Protein AF-A0A9N8VHR6-F1 (afdb_monomer_lite)

pLDDT: mean 81.51, std 11.88, range [51.22, 95.44]

Sequence (168 aa):
MPNDITNWTEKHFIVLKKSLEQFIPLIRFFEISSKDFYYKVRPYKKILPQNIYEDLMSHYLAETEPKTINLSPRMGRWRIDSVIIKPKHAIIIANWIKRIDGKLCVSRVSNHQHAVYDYANNGAHFGQSDLVLNNNNGACNKYSYEDSILDTNNFRIEEIEVFKIVEK

Organism: NCBI:txid1348616

Structure (mmCIF, N/CA/C/O backbone):
data_AF-A0A9N8VHR6-F1
#
_entry.id   AF-A0A9N8VHR6-F1
#
loop_
_atom_site.group_PDB
_atom_site.id
_atom_site.type_symbol
_atom_site.label_atom_id
_atom_site.label_alt_id
_atom_site.label_comp_id
_atom_site.label_asym_id
_atom_site.label_entity_id
_atom_site.label_seq_id
_atom_site.pdbx_PDB_ins_code
_atom_site.Cartn_x
_atom_site.Cartn_y
_atom_site.Cartn_z
_atom_site.occupancy
_atom_site.B_iso_or_equiv
_atom_site.auth_seq_id
_atom_site.auth_comp_id
_atom_site.auth_asym_id
_atom_site.auth_atom_id
_atom_site.pdbx_PDB_model_num
ATOM 1 N N . MET A 1 1 ? -23.381 9.727 8.983 1.00 64.69 1 MET A N 1
ATOM 2 C CA . MET A 1 1 ? -22.670 9.916 10.269 1.00 64.69 1 MET A CA 1
ATOM 3 C C . MET A 1 1 ? -22.234 11.374 10.344 1.00 64.69 1 MET A C 1
ATOM 5 O O . MET A 1 1 ? -21.905 11.899 9.286 1.00 64.69 1 MET A O 1
ATOM 9 N N . PRO A 1 2 ? -22.263 12.033 11.515 1.00 73.62 2 PRO A N 1
ATOM 10 C CA . PRO A 1 2 ? -21.734 13.392 11.676 1.00 73.62 2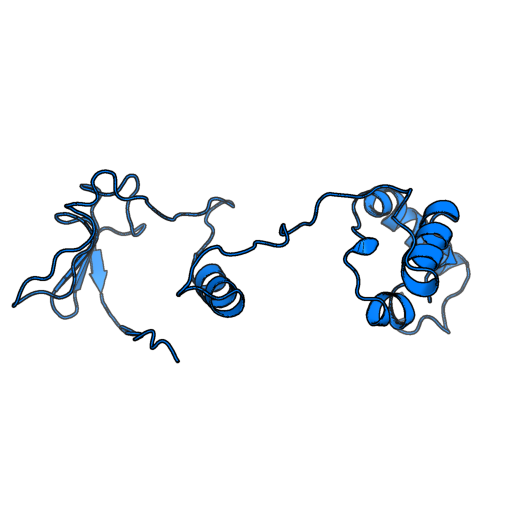 PRO A CA 1
ATOM 11 C C . PRO A 1 2 ? -20.232 13.455 11.356 1.00 73.62 2 PRO A C 1
ATOM 13 O O . PRO A 1 2 ? -19.504 12.520 11.692 1.00 73.62 2 PRO A O 1
ATOM 16 N N . ASN A 1 3 ? -19.769 14.553 10.747 1.00 79.69 3 ASN A N 1
ATOM 17 C CA . ASN A 1 3 ? -18.362 14.721 10.345 1.00 79.69 3 ASN A CA 1
ATOM 18 C C . ASN A 1 3 ? -17.411 15.022 11.516 1.00 79.69 3 ASN A C 1
ATOM 20 O O . ASN A 1 3 ? -16.223 14.734 11.416 1.00 79.69 3 ASN A O 1
ATOM 24 N N . ASP A 1 4 ? -17.921 15.591 12.611 1.00 85.50 4 ASP A N 1
ATOM 25 C CA . ASP A 1 4 ? -17.138 15.882 13.815 1.00 85.50 4 ASP A CA 1
ATOM 26 C C . ASP A 1 4 ? -17.434 14.845 14.904 1.00 85.50 4 ASP A C 1
ATOM 28 O O . ASP A 1 4 ? -18.594 14.628 15.266 1.00 85.50 4 ASP A O 1
ATOM 32 N N . ILE A 1 5 ? -16.376 14.224 15.432 1.00 87.25 5 ILE A N 1
ATOM 33 C CA . ILE A 1 5 ? -16.450 13.207 16.482 1.00 87.25 5 ILE A CA 1
ATOM 34 C C . ILE A 1 5 ? -16.995 13.759 17.805 1.00 87.25 5 ILE A C 1
ATOM 36 O O . ILE A 1 5 ? -17.576 13.008 18.586 1.00 87.25 5 ILE A O 1
ATOM 40 N N . THR A 1 6 ? -16.867 15.065 18.061 1.00 87.88 6 THR A N 1
ATOM 41 C CA . THR A 1 6 ? -17.424 15.698 19.269 1.00 87.88 6 THR A CA 1
ATOM 42 C C . THR A 1 6 ? -18.951 15.587 19.329 1.00 87.88 6 THR A C 1
ATOM 44 O O . THR A 1 6 ? -19.522 15.521 20.414 1.00 87.88 6 THR A O 1
ATOM 47 N N . ASN A 1 7 ? -19.606 15.450 18.171 1.00 91.50 7 ASN A N 1
ATOM 48 C CA . ASN A 1 7 ? -21.056 15.298 18.041 1.00 91.50 7 ASN A CA 1
ATOM 49 C C . ASN A 1 7 ? -21.523 13.829 18.061 1.00 91.50 7 ASN A C 1
ATOM 51 O O . ASN A 1 7 ? -22.688 13.533 17.777 1.00 91.50 7 ASN A O 1
ATOM 55 N N . TRP A 1 8 ? -20.634 12.874 18.351 1.00 92.31 8 TRP A N 1
ATOM 56 C CA . TRP A 1 8 ? -20.971 11.453 18.313 1.00 92.31 8 TRP A CA 1
ATOM 57 C C . TRP A 1 8 ? -21.605 10.968 19.615 1.00 92.31 8 TRP A C 1
ATOM 59 O O . TRP A 1 8 ? -20.964 10.849 20.656 1.00 92.31 8 TRP A O 1
ATOM 69 N N . THR A 1 9 ? -22.875 10.581 19.522 1.00 93.81 9 THR A N 1
ATOM 70 C CA . THR A 1 9 ? -23.553 9.785 20.558 1.00 93.81 9 THR A CA 1
ATOM 71 C C . THR A 1 9 ? -23.038 8.341 20.622 1.00 93.81 9 THR A C 1
ATOM 73 O O . THR A 1 9 ? -22.451 7.823 19.670 1.00 93.81 9 THR A O 1
ATOM 76 N N . GLU A 1 10 ? -23.339 7.644 21.720 1.00 93.56 10 GLU A N 1
ATOM 77 C CA . GLU A 1 10 ? -22.958 6.239 21.929 1.00 93.56 10 GLU A CA 1
ATOM 78 C C . GLU A 1 10 ? -23.473 5.304 20.820 1.00 93.56 10 GLU A C 1
ATOM 80 O O . GLU A 1 10 ? -22.775 4.389 20.388 1.00 93.56 10 GLU A O 1
ATOM 85 N N . LYS A 1 11 ? -24.657 5.591 20.262 1.00 94.31 11 LYS A N 1
ATOM 86 C CA . LYS A 1 11 ? -25.217 4.830 19.136 1.00 94.31 11 LYS A CA 1
ATOM 87 C C . LYS A 1 11 ? -24.308 4.871 17.903 1.00 94.31 11 LYS A C 1
ATOM 89 O O . LYS A 1 11 ? -24.175 3.858 17.221 1.00 94.31 11 LYS A O 1
ATOM 94 N N . HIS A 1 12 ? -23.663 6.005 17.621 1.00 94.69 12 HIS A N 1
ATOM 95 C CA . HIS A 1 12 ? -22.732 6.114 16.495 1.00 94.69 12 HIS A CA 1
ATOM 96 C C . HIS A 1 12 ? -21.491 5.243 16.709 1.00 94.69 12 HIS A C 1
ATOM 98 O O . HIS A 1 12 ? -21.081 4.538 15.787 1.00 94.69 12 HIS A O 1
ATOM 104 N N . PHE A 1 13 ? -20.943 5.225 17.931 1.00 94.00 13 PHE A N 1
ATOM 105 C CA . PHE A 1 13 ? -19.823 4.351 18.286 1.00 94.00 13 PHE A CA 1
ATOM 106 C C . PHE A 1 13 ? -20.190 2.873 18.158 1.00 94.00 13 PHE A C 1
ATOM 108 O O . PHE A 1 13 ? -19.417 2.118 17.578 1.00 94.00 13 PHE A O 1
ATOM 115 N N . ILE A 1 14 ? -21.375 2.465 18.623 1.00 94.62 14 ILE A N 1
ATOM 116 C CA . ILE A 1 14 ? -21.854 1.080 18.500 1.00 94.62 14 ILE A CA 1
ATOM 117 C C . ILE A 1 14 ? -21.969 0.666 17.030 1.00 94.62 14 ILE A C 1
ATOM 119 O O . ILE A 1 14 ? -21.479 -0.398 16.650 1.00 94.62 14 ILE A O 1
ATOM 123 N N . VAL A 1 15 ? -22.583 1.508 16.192 1.00 95.44 15 VAL A N 1
ATOM 124 C CA . VAL A 1 15 ? -22.728 1.226 14.756 1.00 95.44 15 VAL A CA 1
ATOM 125 C C . VAL A 1 15 ? -21.359 1.137 14.083 1.00 95.44 15 VAL A C 1
ATOM 127 O O . VAL A 1 15 ? -21.108 0.175 13.362 1.00 95.44 15 VAL A O 1
ATOM 130 N N . LEU A 1 16 ? -20.451 2.085 14.343 1.00 94.38 16 LEU A N 1
ATOM 131 C CA . LEU A 1 16 ? -19.113 2.055 13.750 1.00 94.38 16 LEU A CA 1
ATOM 132 C C . LEU A 1 16 ? -18.306 0.842 14.229 1.00 94.38 16 LEU A C 1
ATOM 134 O O . LEU A 1 16 ? -17.662 0.184 13.415 1.00 94.38 16 LEU A O 1
ATOM 138 N N . LYS A 1 17 ? -18.376 0.515 15.524 1.00 94.44 17 LYS A N 1
ATOM 139 C CA . LYS A 1 17 ? -17.707 -0.654 16.101 1.00 94.44 17 LYS A CA 1
ATOM 140 C C . LYS A 1 17 ? -18.148 -1.932 15.410 1.00 94.44 17 LYS A C 1
ATOM 142 O O . LYS A 1 17 ? -17.298 -2.678 14.941 1.00 94.44 17 LYS A O 1
ATOM 147 N N . LYS A 1 18 ? -19.459 -2.134 15.275 1.00 95.38 18 LYS A N 1
ATOM 148 C CA . LYS A 1 18 ? -20.019 -3.305 14.596 1.00 95.38 18 LYS A CA 1
ATOM 149 C C . LYS A 1 18 ? -19.587 -3.385 13.128 1.00 95.38 18 LYS A C 1
ATOM 151 O O . LYS A 1 18 ? -19.266 -4.463 12.647 1.00 95.38 18 LYS A O 1
ATOM 156 N N . SER A 1 19 ? -19.538 -2.253 12.425 1.00 95.12 19 SER A N 1
ATOM 157 C CA . SER A 1 19 ? -19.092 -2.217 11.026 1.00 95.12 19 SER A CA 1
ATOM 158 C C . SER A 1 19 ? -17.597 -2.503 10.857 1.00 95.12 19 SER A C 1
ATOM 160 O O . SER A 1 19 ? -17.204 -3.062 9.837 1.00 95.12 19 SER A O 1
ATOM 162 N N . LEU A 1 20 ? -16.759 -2.110 11.822 1.00 93.69 20 LEU A N 1
ATOM 163 C CA . LEU A 1 20 ? -15.304 -2.264 11.744 1.00 93.69 20 LEU A CA 1
ATOM 164 C C . LEU A 1 20 ? -14.774 -3.546 12.388 1.00 93.69 20 LEU A C 1
ATOM 166 O O . LEU A 1 20 ? -13.635 -3.903 12.112 1.00 93.69 20 LEU A O 1
ATOM 170 N N . GLU A 1 21 ? -15.561 -4.246 13.200 1.00 92.19 21 GLU A N 1
ATOM 171 C CA . GLU A 1 21 ? -15.118 -5.388 14.012 1.00 92.19 21 GLU A CA 1
ATOM 172 C C . GLU A 1 21 ? -14.336 -6.442 13.214 1.00 92.19 21 GLU A C 1
ATOM 174 O O . GLU A 1 21 ? -13.218 -6.788 13.589 1.00 92.19 21 GLU A O 1
ATOM 179 N N . GLN A 1 22 ? -14.856 -6.871 12.059 1.00 92.44 22 GLN A N 1
ATOM 180 C CA . GLN A 1 22 ? -14.177 -7.841 11.186 1.00 92.44 22 GLN A CA 1
ATOM 181 C C . GLN A 1 22 ? -12.925 -7.284 10.485 1.00 92.44 22 GLN A C 1
ATOM 183 O O . GLN A 1 22 ? -12.067 -8.042 10.040 1.00 92.44 22 GLN A O 1
ATOM 188 N N . PHE A 1 23 ? -12.817 -5.959 10.365 1.00 91.38 23 PHE A N 1
ATOM 189 C CA . PHE A 1 23 ? -11.709 -5.286 9.690 1.00 91.38 23 PHE A CA 1
ATOM 190 C C . PHE A 1 23 ? -10.595 -4.878 10.652 1.00 91.38 23 PHE A C 1
ATOM 192 O O . PHE A 1 23 ? -9.460 -4.748 10.208 1.00 91.38 23 PHE A O 1
ATOM 199 N N . ILE A 1 24 ? -10.875 -4.702 11.949 1.00 91.44 24 ILE A N 1
ATOM 200 C CA . ILE A 1 24 ? -9.874 -4.332 12.964 1.00 91.44 24 ILE A CA 1
ATOM 201 C C . ILE A 1 24 ? -8.645 -5.258 12.924 1.00 91.44 24 ILE A C 1
ATOM 203 O O . ILE A 1 24 ? -7.537 -4.726 12.855 1.00 91.44 24 ILE A O 1
ATOM 207 N N . PRO A 1 25 ? -8.784 -6.599 12.863 1.00 88.94 25 PRO A N 1
ATOM 208 C CA . PRO A 1 25 ? -7.639 -7.505 12.742 1.00 88.94 25 PRO A CA 1
ATOM 209 C C . PRO A 1 25 ? -6.830 -7.343 11.447 1.00 88.94 25 PRO A C 1
ATOM 211 O O . PRO A 1 25 ? -5.701 -7.814 11.379 1.00 88.94 25 PRO A O 1
ATOM 214 N N . LEU A 1 26 ? -7.403 -6.708 10.417 1.00 87.81 26 LEU A N 1
ATOM 215 C CA . LEU A 1 26 ? -6.795 -6.479 9.099 1.00 87.81 26 LEU A CA 1
ATOM 216 C C . LEU A 1 26 ? -6.103 -5.105 8.993 1.00 87.81 26 LEU A C 1
ATOM 218 O O . LEU A 1 26 ? -5.428 -4.808 7.998 1.00 87.81 26 LEU A O 1
ATOM 222 N N . ILE A 1 27 ? -6.278 -4.237 9.994 1.00 89.44 27 ILE A N 1
ATOM 223 C CA . ILE A 1 27 ? -5.660 -2.911 10.042 1.00 89.44 27 ILE A CA 1
ATOM 224 C C . ILE A 1 27 ? -4.260 -3.035 10.642 1.00 89.44 27 ILE A C 1
ATOM 226 O O . ILE A 1 27 ? -4.062 -3.573 11.726 1.00 89.44 27 ILE A O 1
ATOM 230 N N . ARG A 1 28 ? -3.271 -2.468 9.949 1.00 89.06 28 ARG A N 1
ATOM 231 C CA . ARG A 1 28 ? -1.887 -2.408 10.429 1.00 89.06 28 ARG A CA 1
ATOM 232 C C . ARG A 1 28 ? -1.677 -1.175 11.282 1.00 89.06 28 ARG A C 1
ATOM 234 O O . ARG A 1 28 ? -1.098 -0.193 10.828 1.00 89.06 28 ARG A O 1
ATOM 241 N N . PHE A 1 29 ? -2.188 -1.204 12.505 1.00 90.88 29 PHE A N 1
ATOM 242 C CA . PHE A 1 29 ? -2.127 -0.033 13.375 1.00 90.88 29 PHE A CA 1
ATOM 243 C C . PHE A 1 29 ? -0.689 0.445 13.630 1.00 90.88 29 PHE A C 1
ATOM 245 O O . PHE A 1 29 ? -0.458 1.646 13.626 1.00 90.88 29 PHE A O 1
ATOM 252 N N . PHE A 1 30 ? 0.281 -0.469 13.725 1.00 89.06 30 PHE A N 1
ATOM 253 C CA . PHE A 1 30 ? 1.702 -0.147 13.929 1.00 89.06 30 PHE A CA 1
ATOM 254 C C . PHE A 1 30 ? 2.402 0.481 12.707 1.00 89.06 30 PHE A C 1
ATOM 256 O O . PHE A 1 30 ? 3.523 0.966 12.824 1.00 89.06 30 PHE A O 1
ATOM 263 N N . GLU A 1 31 ? 1.763 0.505 11.531 1.00 87.50 31 GLU A N 1
ATOM 264 C CA . GLU A 1 31 ? 2.254 1.266 10.369 1.00 87.50 31 GLU A CA 1
ATOM 265 C C . GLU A 1 31 ? 1.774 2.725 10.372 1.00 87.50 31 GLU A C 1
ATOM 267 O O . GLU A 1 31 ? 2.250 3.539 9.579 1.00 87.50 31 GLU A O 1
ATOM 272 N N . ILE A 1 32 ? 0.819 3.072 11.236 1.00 90.38 32 ILE A N 1
ATOM 273 C CA . ILE A 1 32 ? 0.305 4.435 11.350 1.00 90.38 32 ILE A CA 1
ATOM 274 C C . ILE A 1 32 ? 1.385 5.293 12.022 1.00 90.38 32 ILE A C 1
ATOM 276 O O . ILE A 1 32 ? 2.080 4.852 12.936 1.00 90.38 32 ILE A O 1
ATOM 280 N N . SER A 1 33 ? 1.572 6.533 11.570 1.00 91.81 33 SER A N 1
ATOM 281 C CA . SER A 1 33 ? 2.504 7.439 12.245 1.00 91.81 33 SER A CA 1
ATOM 282 C C . SER A 1 33 ? 1.998 7.764 13.656 1.00 91.81 33 SER A C 1
ATOM 284 O O . SER A 1 33 ? 0.790 7.862 13.867 1.00 91.81 33 SER A O 1
ATOM 286 N N . SER A 1 34 ? 2.886 8.003 14.625 1.00 92.38 34 SER A N 1
ATOM 287 C CA . SER A 1 34 ? 2.476 8.414 15.983 1.00 92.38 34 SER A CA 1
ATOM 288 C C . SER A 1 34 ? 1.576 9.661 15.969 1.00 92.38 34 SER A C 1
ATOM 290 O O . SER A 1 34 ? 0.601 9.753 16.718 1.00 92.38 34 SER A O 1
ATOM 292 N N . LYS A 1 35 ? 1.844 10.592 15.043 1.00 94.81 35 LYS A N 1
ATOM 293 C CA . LYS A 1 35 ? 1.024 11.782 14.786 1.00 94.81 35 LYS A CA 1
ATOM 294 C C . LYS A 1 35 ? -0.389 11.415 14.325 1.00 94.81 35 LYS A C 1
ATOM 296 O O . LYS A 1 35 ? -1.362 11.899 14.899 1.00 94.81 35 LYS A O 1
ATOM 301 N N . ASP A 1 36 ? -0.523 10.571 13.305 1.00 95.31 36 ASP A N 1
ATOM 302 C CA . ASP A 1 36 ? -1.838 10.148 12.809 1.00 95.31 36 ASP A CA 1
ATOM 303 C C . ASP A 1 36 ? -2.574 9.274 13.825 1.00 95.31 36 ASP A C 1
ATOM 305 O O . ASP A 1 36 ? -3.787 9.408 13.976 1.00 95.31 36 ASP A O 1
ATOM 309 N N . PHE A 1 37 ? -1.862 8.441 14.585 1.00 94.31 37 PHE A N 1
ATOM 310 C CA . PHE A 1 37 ? -2.445 7.715 15.705 1.00 94.31 37 PHE A CA 1
ATOM 311 C C . PHE A 1 37 ? -3.084 8.691 16.701 1.00 94.31 37 PHE A C 1
ATOM 313 O O . PHE A 1 37 ? -4.266 8.556 17.020 1.00 94.31 37 PHE A O 1
ATOM 320 N N . TYR A 1 38 ? -2.352 9.725 17.122 1.00 94.62 38 TYR A N 1
ATOM 321 C CA . TYR A 1 38 ? -2.841 10.707 18.088 1.00 94.62 38 TYR A CA 1
ATOM 322 C C . TYR A 1 38 ? -4.053 11.505 17.585 1.00 94.62 38 TYR A C 1
ATOM 324 O O . TYR A 1 38 ? -5.036 11.646 18.313 1.00 94.62 38 TYR A O 1
ATOM 332 N N . TYR A 1 39 ? -4.004 12.025 16.356 1.00 94.31 39 TYR A N 1
ATOM 333 C CA . TYR A 1 39 ? -5.050 12.920 15.845 1.00 94.31 39 TYR A CA 1
ATOM 334 C C . TYR A 1 39 ? -6.222 12.193 15.174 1.00 94.31 39 TYR A C 1
ATOM 336 O O . TYR A 1 39 ? -7.330 12.721 15.178 1.00 94.31 39 TYR A O 1
ATOM 344 N N . LYS A 1 40 ? -6.008 11.005 14.593 1.00 93.25 40 LYS A N 1
ATOM 345 C CA . LYS A 1 40 ? -7.007 10.323 13.748 1.00 93.25 40 LYS A CA 1
ATOM 346 C C . LYS A 1 40 ? -7.500 8.993 14.308 1.00 93.25 40 LYS A C 1
ATOM 348 O O . LYS A 1 40 ? -8.635 8.632 14.028 1.00 93.25 40 LYS A O 1
ATOM 353 N N . VAL A 1 41 ? -6.696 8.268 15.092 1.00 93.81 41 VAL A N 1
ATOM 354 C CA . VAL A 1 41 ? -7.079 6.943 15.629 1.00 93.81 41 VAL A CA 1
ATOM 355 C C . VAL A 1 41 ? -7.569 7.044 17.072 1.00 93.81 41 VAL A C 1
ATOM 357 O O . VAL A 1 41 ? -8.661 6.579 17.394 1.00 93.81 41 VAL A O 1
ATOM 360 N N . ARG A 1 42 ? -6.800 7.710 17.939 1.00 93.75 42 ARG A N 1
ATOM 361 C CA . ARG A 1 42 ? -7.084 7.886 19.371 1.00 93.75 42 ARG A CA 1
ATOM 362 C C . ARG A 1 42 ? -8.488 8.431 19.682 1.00 93.75 42 ARG A C 1
ATOM 364 O O . ARG A 1 42 ? -9.079 7.937 20.645 1.00 93.75 42 ARG A O 1
ATOM 371 N N . PRO A 1 43 ? -9.072 9.375 18.912 1.00 93.56 43 PRO A N 1
ATOM 372 C CA . PRO A 1 43 ? -10.443 9.831 19.161 1.00 93.56 43 PRO A CA 1
ATOM 373 C C . PRO A 1 43 ? -11.480 8.692 19.136 1.00 93.56 43 PRO A C 1
ATOM 375 O O . PRO A 1 43 ? -12.471 8.733 19.862 1.00 93.56 43 PRO A O 1
ATOM 378 N N . TYR A 1 44 ? -11.212 7.624 18.380 1.00 93.06 44 TYR A N 1
ATOM 379 C CA . TYR A 1 44 ? -12.081 6.458 18.224 1.00 93.06 44 TYR A CA 1
ATOM 380 C C . TYR A 1 44 ? -11.735 5.297 19.168 1.00 93.06 44 TYR A C 1
ATOM 382 O O . TYR A 1 44 ? -12.195 4.179 18.945 1.00 93.06 44 TYR A O 1
ATOM 390 N N . LYS A 1 45 ? -10.975 5.529 20.253 1.00 93.12 45 LYS A N 1
ATOM 391 C CA . LYS A 1 45 ? -10.527 4.472 21.186 1.00 93.12 45 LYS A CA 1
ATOM 392 C C . LYS A 1 45 ? -11.637 3.526 21.667 1.00 93.12 45 LYS A C 1
ATOM 394 O O . LYS A 1 45 ? -11.377 2.353 21.876 1.00 93.12 45 LYS A O 1
ATOM 399 N N . LYS A 1 46 ? -12.880 4.016 21.791 1.00 92.31 46 LYS A N 1
ATOM 400 C CA . LYS A 1 46 ? -14.058 3.233 22.217 1.00 92.31 46 LYS A CA 1
ATOM 401 C C . LYS A 1 46 ? -14.383 2.048 21.294 1.00 92.31 46 LYS A C 1
ATOM 403 O O . LYS A 1 46 ? -15.064 1.112 21.705 1.00 92.31 46 LYS A O 1
ATOM 408 N N . ILE A 1 47 ? -13.956 2.122 20.036 1.00 94.38 47 ILE A N 1
ATOM 409 C CA . ILE A 1 47 ? -14.205 1.101 19.014 1.00 94.38 47 ILE A CA 1
ATOM 410 C C . ILE A 1 47 ? -13.110 0.031 19.017 1.00 94.38 47 ILE A C 1
ATOM 412 O O . ILE A 1 47 ? -13.368 -1.105 18.624 1.00 94.38 47 ILE A O 1
ATOM 416 N N . LEU A 1 48 ? -11.905 0.376 19.471 1.00 93.00 48 LEU A N 1
ATOM 417 C CA . LEU A 1 48 ? -10.766 -0.530 19.462 1.00 93.00 48 LEU A CA 1
ATOM 418 C C . LEU A 1 48 ? -10.842 -1.517 20.638 1.00 93.00 48 LEU A C 1
ATOM 420 O O . LEU A 1 48 ? -11.194 -1.119 21.751 1.00 93.00 48 LEU A O 1
ATOM 424 N N . PRO A 1 49 ? -10.486 -2.796 20.428 1.00 92.31 49 PRO A N 1
ATOM 425 C CA . PRO A 1 49 ? -10.227 -3.725 21.515 1.00 92.31 49 PRO A CA 1
ATOM 426 C C . PRO A 1 49 ? -9.180 -3.159 22.477 1.00 92.31 49 PRO A C 1
ATOM 428 O O . PRO A 1 49 ? -8.152 -2.630 22.047 1.00 92.31 49 PRO A O 1
ATOM 431 N N . GLN A 1 50 ? -9.437 -3.289 23.780 1.00 92.75 50 GLN A N 1
ATOM 432 C CA . GLN A 1 50 ? -8.596 -2.694 24.820 1.00 92.75 50 GLN A CA 1
ATOM 433 C C . GLN A 1 50 ? -7.133 -3.146 24.710 1.00 92.75 50 GLN A C 1
ATOM 435 O O . GLN A 1 50 ? -6.227 -2.329 24.812 1.00 92.75 50 GLN A O 1
ATOM 440 N N . ASN A 1 51 ? -6.903 -4.432 24.436 1.00 91.81 51 ASN A N 1
ATOM 441 C CA . ASN A 1 51 ? -5.563 -4.990 24.260 1.00 91.81 51 ASN A CA 1
ATOM 442 C C . ASN A 1 51 ? -4.798 -4.349 23.090 1.00 91.81 51 ASN A C 1
ATOM 444 O O . ASN A 1 51 ? -3.612 -4.082 23.234 1.00 91.81 51 ASN A O 1
ATOM 448 N N . ILE A 1 52 ? -5.464 -4.071 21.962 1.00 91.81 52 ILE A N 1
ATOM 449 C CA . ILE A 1 52 ? -4.844 -3.410 20.802 1.00 91.81 52 ILE A CA 1
ATOM 450 C C . ILE A 1 52 ? -4.502 -1.958 21.142 1.00 91.81 52 ILE A C 1
ATOM 452 O O . ILE A 1 52 ? -3.422 -1.481 20.811 1.00 91.81 52 ILE A O 1
ATOM 456 N N . TYR A 1 53 ? -5.413 -1.243 21.806 1.00 94.06 53 TYR A N 1
ATOM 457 C CA . TYR A 1 53 ? -5.190 0.161 22.146 1.00 94.06 53 TYR A CA 1
ATOM 458 C C . TYR A 1 53 ? -4.033 0.348 23.138 1.00 94.06 53 TYR A C 1
ATOM 460 O O . TYR A 1 53 ? -3.208 1.237 22.936 1.00 94.06 53 TYR A O 1
ATOM 468 N N . GLU A 1 54 ? -3.954 -0.487 24.176 1.00 93.12 54 GLU A N 1
ATOM 469 C CA . GLU A 1 54 ? -2.856 -0.438 25.151 1.00 93.12 54 GLU A CA 1
ATOM 470 C C . GLU A 1 54 ? -1.506 -0.774 24.510 1.00 93.12 54 GLU A C 1
ATOM 472 O O . GLU A 1 54 ? -0.524 -0.079 24.752 1.00 93.12 54 GLU A O 1
ATOM 477 N N . ASP A 1 55 ? -1.467 -1.778 23.633 1.00 92.62 55 ASP A N 1
ATOM 478 C CA . ASP A 1 55 ? -0.249 -2.172 22.919 1.00 92.62 55 ASP A CA 1
ATOM 479 C C . ASP A 1 55 ? 0.227 -1.088 21.931 1.00 92.62 55 ASP A C 1
ATOM 481 O O . ASP A 1 55 ? 1.419 -0.803 21.820 1.00 92.62 55 ASP A O 1
ATOM 485 N N . LEU A 1 56 ? -0.703 -0.391 21.263 1.00 92.94 56 LEU A N 1
ATOM 486 C CA . LEU A 1 56 ? -0.374 0.790 20.455 1.00 92.94 56 LEU A CA 1
ATOM 487 C C . LEU A 1 56 ? 0.174 1.931 21.308 1.00 92.94 56 LEU A C 1
ATOM 489 O O . LEU A 1 56 ? 1.130 2.600 20.915 1.00 92.94 56 LEU A O 1
ATOM 493 N N . MET A 1 57 ? -0.427 2.165 22.472 1.00 93.12 57 MET A N 1
ATOM 494 C CA . MET A 1 57 ? 0.017 3.212 23.380 1.00 93.12 57 MET A CA 1
ATOM 495 C C . MET A 1 57 ? 1.434 2.937 23.887 1.00 93.12 57 MET A C 1
ATOM 497 O O . MET A 1 57 ? 2.279 3.829 23.830 1.00 93.12 57 MET A O 1
ATOM 501 N N . SER A 1 58 ? 1.717 1.711 24.335 1.00 92.81 58 SER A N 1
ATOM 502 C CA . SER A 1 58 ? 3.051 1.335 24.806 1.00 92.81 58 SER A CA 1
ATOM 503 C C . SER A 1 58 ? 4.086 1.390 23.684 1.00 92.81 58 SER A C 1
ATOM 505 O O . SER A 1 58 ? 5.195 1.866 23.914 1.00 92.81 58 SER A O 1
ATOM 507 N N . HIS A 1 59 ? 3.719 1.010 22.458 1.00 91.69 59 HIS A N 1
ATOM 508 C CA . HIS A 1 59 ? 4.598 1.135 21.299 1.00 91.69 59 HIS A CA 1
ATOM 509 C C . HIS A 1 59 ? 5.007 2.591 21.027 1.00 91.69 59 HIS A C 1
ATOM 511 O O . HIS A 1 59 ? 6.191 2.877 20.875 1.00 91.69 59 HIS A O 1
ATOM 517 N N . TYR A 1 60 ? 4.052 3.527 20.995 1.00 91.50 60 TYR A N 1
ATOM 518 C CA . TYR A 1 60 ? 4.360 4.926 20.675 1.00 91.50 60 TYR A CA 1
ATOM 519 C C . TYR A 1 60 ? 4.923 5.738 21.846 1.00 91.50 60 TYR A C 1
ATOM 521 O O . TYR A 1 60 ? 5.601 6.732 21.594 1.00 91.50 60 TYR A O 1
ATOM 529 N N . LEU A 1 61 ? 4.619 5.380 23.100 1.00 91.75 61 LEU A N 1
ATOM 530 C CA . LEU A 1 61 ? 5.059 6.141 24.278 1.00 91.75 61 LEU A CA 1
ATOM 531 C C . LEU A 1 61 ? 6.287 5.557 24.977 1.00 91.75 61 LEU A C 1
ATOM 533 O O . LEU A 1 61 ? 7.047 6.309 25.578 1.00 91.75 61 LEU A O 1
ATOM 537 N N . ALA A 1 62 ? 6.449 4.237 24.948 1.00 90.44 62 ALA A N 1
ATOM 538 C CA . ALA A 1 62 ? 7.496 3.520 25.673 1.00 90.44 62 ALA A CA 1
ATOM 539 C C . ALA A 1 62 ? 8.393 2.685 24.743 1.00 90.44 62 ALA A C 1
ATOM 541 O O . ALA A 1 62 ? 9.191 1.891 25.232 1.00 90.44 62 ALA A O 1
ATOM 542 N N . GLU A 1 63 ? 8.245 2.846 23.421 1.00 85.00 63 GLU A N 1
ATOM 543 C CA . GLU A 1 63 ? 9.034 2.160 22.386 1.00 85.00 63 GLU A CA 1
ATOM 544 C C . GLU A 1 63 ? 9.035 0.628 22.527 1.00 85.00 63 GLU A C 1
ATOM 546 O O . GLU A 1 63 ? 9.977 -0.058 22.133 1.00 85.00 63 GLU A O 1
ATOM 551 N N . THR A 1 64 ? 7.960 0.063 23.087 1.00 85.81 64 THR A N 1
ATOM 552 C CA . THR A 1 64 ? 7.856 -1.386 23.268 1.00 85.81 64 THR A CA 1
ATOM 553 C C . THR A 1 64 ? 7.600 -2.089 21.941 1.00 85.81 64 THR A C 1
ATOM 555 O O . THR A 1 64 ? 6.883 -1.574 21.073 1.00 85.81 64 THR A O 1
ATOM 558 N N . GLU A 1 65 ? 8.102 -3.315 21.808 1.00 83.12 65 GLU A N 1
ATOM 559 C CA . GLU A 1 65 ? 7.731 -4.167 20.681 1.00 83.12 65 GLU A CA 1
ATOM 560 C C . GLU A 1 65 ? 6.227 -4.510 20.714 1.00 83.12 65 GLU A C 1
ATOM 562 O O . GLU A 1 65 ? 5.706 -4.830 21.789 1.00 83.12 65 GLU A O 1
ATOM 567 N N . PRO A 1 66 ? 5.529 -4.456 19.561 1.00 82.56 66 PRO A N 1
ATOM 568 C CA . PRO A 1 66 ? 4.122 -4.837 19.458 1.00 82.56 66 PRO A CA 1
ATOM 569 C C . PRO A 1 66 ? 3.882 -6.289 19.878 1.00 82.56 66 PRO A C 1
ATOM 571 O O . PRO A 1 66 ? 4.525 -7.203 19.358 1.00 82.56 66 PRO A O 1
ATOM 574 N N . LYS A 1 67 ? 2.922 -6.514 20.775 1.00 80.31 67 LYS A N 1
ATOM 575 C CA . LYS A 1 67 ? 2.542 -7.849 21.272 1.00 80.31 67 LYS A CA 1
ATOM 576 C C . LYS A 1 67 ? 1.306 -8.419 20.576 1.00 80.31 67 LYS A C 1
ATOM 578 O O . LYS A 1 67 ? 1.092 -9.629 20.582 1.00 80.31 67 LYS A O 1
ATOM 583 N N . THR A 1 68 ? 0.461 -7.557 20.022 1.00 76.19 68 THR A N 1
ATOM 584 C CA . THR A 1 68 ? -0.770 -7.907 19.304 1.00 76.19 68 THR A CA 1
ATOM 585 C C . THR A 1 68 ? -0.509 -8.118 17.809 1.00 76.19 68 THR A C 1
ATOM 587 O O . THR A 1 68 ? 0.633 -8.045 17.365 1.00 76.19 68 THR A O 1
ATOM 590 N N . ILE A 1 69 ? -1.558 -8.455 17.038 1.00 68.75 69 ILE A N 1
ATOM 591 C CA . ILE A 1 69 ? -1.493 -8.858 15.619 1.00 68.75 69 ILE A CA 1
ATOM 592 C C . ILE A 1 69 ? -0.562 -7.928 14.827 1.00 68.75 69 ILE A C 1
ATOM 594 O O . ILE A 1 69 ? -0.936 -6.829 14.418 1.00 68.75 69 ILE A O 1
ATOM 598 N N . ASN A 1 70 ? 0.653 -8.409 14.577 1.00 65.75 70 ASN A N 1
ATOM 599 C CA . ASN A 1 70 ? 1.676 -7.682 13.851 1.00 65.75 70 ASN A CA 1
ATOM 600 C C . ASN A 1 70 ? 1.620 -8.148 12.395 1.00 65.75 70 ASN A C 1
ATOM 602 O O . ASN A 1 70 ? 2.348 -9.043 11.964 1.00 65.75 70 ASN A O 1
ATOM 606 N N . LEU A 1 71 ? 0.647 -7.623 11.646 1.00 69.88 71 LEU A N 1
ATOM 607 C CA . LEU A 1 71 ? 0.543 -7.928 10.224 1.00 69.88 71 LEU A CA 1
ATOM 608 C C . LEU A 1 71 ? 1.821 -7.461 9.515 1.00 69.88 71 LEU A C 1
ATOM 610 O O . LEU A 1 71 ? 2.242 -6.317 9.678 1.00 69.88 71 LEU A O 1
ATOM 614 N N . SER A 1 72 ? 2.396 -8.313 8.665 1.00 63.09 72 SER A N 1
ATOM 615 C CA . SER A 1 72 ? 3.579 -7.963 7.870 1.00 63.09 72 SER A CA 1
ATOM 616 C C . SER A 1 72 ? 3.308 -6.718 7.022 1.00 63.09 72 SER A C 1
ATOM 618 O O . SER A 1 72 ? 2.247 -6.691 6.393 1.00 63.09 72 SER A O 1
ATOM 620 N N . PRO A 1 73 ? 4.215 -5.733 6.931 1.00 61.09 73 PRO A N 1
ATOM 621 C CA . PRO A 1 73 ? 3.951 -4.473 6.245 1.00 61.09 73 PRO A CA 1
ATOM 622 C C . PRO A 1 73 ? 3.343 -4.600 4.830 1.00 61.09 73 PRO A C 1
ATOM 624 O O . PRO A 1 73 ? 3.703 -5.517 4.092 1.00 61.09 73 PRO A O 1
ATOM 627 N N . ARG A 1 74 ? 2.394 -3.721 4.433 1.00 61.50 74 ARG A N 1
ATOM 628 C CA . ARG A 1 74 ? 1.650 -3.838 3.130 1.00 61.50 74 ARG A CA 1
ATOM 629 C C . ARG A 1 74 ? 2.595 -3.707 1.950 1.00 61.50 74 ARG A C 1
ATOM 631 O O . ARG A 1 74 ? 2.516 -4.445 0.977 1.00 61.50 74 ARG A O 1
ATOM 638 N N . MET A 1 75 ? 3.486 -2.749 2.089 1.00 55.09 75 MET A N 1
ATOM 639 C CA . MET A 1 75 ? 4.747 -2.729 1.403 1.00 55.09 75 MET A CA 1
ATOM 640 C C . MET A 1 75 ? 5.747 -3.108 2.474 1.00 55.09 75 MET A C 1
ATOM 642 O O . MET A 1 75 ? 5.820 -2.422 3.494 1.00 55.09 75 MET A O 1
ATOM 646 N N . GLY A 1 76 ? 6.526 -4.168 2.250 1.00 53.19 76 GLY A N 1
ATOM 647 C CA . GLY A 1 76 ? 7.767 -4.332 2.995 1.00 53.19 76 GLY A CA 1
ATOM 648 C C . GLY A 1 76 ? 8.488 -2.984 3.032 1.00 53.19 76 GLY A C 1
ATOM 649 O O . GLY A 1 76 ? 8.314 -2.154 2.135 1.00 53.19 76 GLY A O 1
ATOM 650 N N . ARG A 1 77 ? 9.285 -2.712 4.063 1.00 53.53 77 ARG A N 1
ATOM 651 C CA . ARG A 1 77 ? 10.299 -1.661 3.940 1.00 53.53 77 ARG A CA 1
ATOM 652 C C . ARG A 1 77 ? 11.232 -2.113 2.816 1.00 53.53 77 ARG A C 1
ATOM 654 O O . ARG A 1 77 ? 12.235 -2.761 3.092 1.00 53.53 77 ARG A O 1
ATOM 661 N N . TRP A 1 78 ? 10.839 -1.884 1.562 1.00 58.22 78 TRP A N 1
ATOM 662 C CA . TRP A 1 78 ? 11.571 -2.288 0.379 1.00 58.22 78 TRP A CA 1
ATOM 663 C C . TRP A 1 78 ? 12.837 -1.460 0.433 1.00 58.22 78 TRP A C 1
ATOM 665 O O . TRP A 1 78 ? 12.859 -0.283 0.070 1.00 58.22 78 TRP A O 1
ATOM 675 N N . ARG A 1 79 ? 13.886 -2.061 0.987 1.00 58.28 79 ARG A N 1
ATOM 676 C CA . ARG A 1 79 ? 15.233 -1.592 0.753 1.00 58.28 79 ARG A CA 1
ATOM 677 C C . ARG A 1 79 ? 15.471 -1.908 -0.707 1.00 58.28 79 ARG A C 1
ATOM 679 O O . ARG A 1 79 ? 15.690 -3.055 -1.075 1.00 58.28 79 ARG A O 1
ATOM 686 N N . ILE A 1 80 ? 15.263 -0.899 -1.540 1.00 65.44 80 ILE A N 1
ATOM 687 C CA . ILE A 1 80 ? 15.661 -0.986 -2.930 1.00 65.44 80 ILE A CA 1
ATOM 688 C C . ILE A 1 80 ? 17.179 -1.006 -2.884 1.00 65.44 80 ILE A C 1
ATOM 690 O O . ILE A 1 80 ? 17.800 0.007 -2.576 1.00 65.44 80 ILE A O 1
ATOM 694 N N . ASP A 1 81 ? 17.754 -2.173 -3.146 1.00 65.81 81 ASP A N 1
ATOM 695 C CA . ASP A 1 81 ? 19.202 -2.393 -3.171 1.00 65.81 81 ASP A CA 1
ATOM 696 C C . ASP A 1 81 ? 19.844 -1.844 -4.462 1.00 65.81 81 ASP A C 1
ATOM 698 O O . ASP A 1 81 ? 20.845 -2.337 -4.968 1.00 65.81 81 ASP A O 1
ATOM 702 N N . SER A 1 82 ? 19.208 -0.836 -5.066 1.00 73.81 82 SER A N 1
ATOM 703 C CA . SER A 1 82 ? 19.689 -0.173 -6.269 1.00 73.81 82 SER A CA 1
ATOM 704 C C . SER A 1 82 ? 20.430 1.090 -5.870 1.00 73.81 82 SER A C 1
ATOM 706 O O . SER A 1 82 ? 19.892 1.950 -5.174 1.00 73.81 82 SER A O 1
ATOM 708 N N . VAL A 1 83 ? 21.642 1.236 -6.395 1.00 75.50 83 VAL A N 1
ATOM 709 C CA . VAL A 1 83 ? 22.422 2.476 -6.301 1.00 75.50 83 VAL A CA 1
ATOM 710 C C . VAL A 1 83 ? 21.703 3.632 -7.023 1.00 75.50 83 VAL A C 1
ATOM 712 O O . VAL A 1 83 ? 21.719 4.776 -6.569 1.00 75.50 83 VAL A O 1
ATOM 715 N N . ILE A 1 84 ? 20.982 3.312 -8.103 1.00 71.88 84 ILE A N 1
ATOM 716 C CA . ILE A 1 84 ? 20.378 4.270 -9.038 1.00 71.88 84 ILE A CA 1
ATOM 717 C C . ILE A 1 84 ? 18.905 4.557 -8.684 1.00 71.88 84 ILE A C 1
ATOM 719 O O . ILE A 1 84 ? 18.450 5.710 -8.659 1.00 71.88 84 ILE A O 1
ATOM 723 N N . ILE A 1 85 ? 18.123 3.516 -8.388 1.00 78.00 85 ILE A N 1
ATOM 724 C CA . ILE A 1 85 ? 16.684 3.637 -8.124 1.00 78.00 85 ILE A CA 1
ATOM 725 C C . ILE A 1 85 ? 16.453 3.886 -6.632 1.00 78.00 85 ILE A C 1
ATOM 727 O O . ILE A 1 85 ? 16.515 2.984 -5.804 1.00 78.00 85 ILE A O 1
ATOM 731 N N . LYS A 1 86 ? 16.112 5.130 -6.288 1.00 77.56 86 LYS A N 1
ATOM 732 C CA 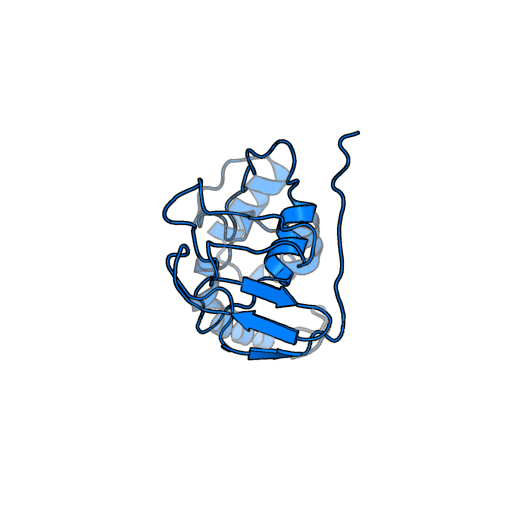. LYS A 1 86 ? 15.722 5.524 -4.926 1.00 77.56 86 LYS A CA 1
ATOM 733 C C . LYS A 1 86 ? 14.230 5.240 -4.687 1.00 77.56 86 LYS A C 1
ATOM 735 O O . LYS A 1 86 ? 13.466 5.225 -5.654 1.00 77.56 86 LYS A O 1
ATOM 740 N N . PRO A 1 87 ? 13.757 5.133 -3.427 1.00 74.75 87 PRO A N 1
ATOM 741 C CA . PRO A 1 87 ? 12.344 4.872 -3.116 1.00 74.75 87 PRO A CA 1
ATOM 742 C C . PRO A 1 87 ? 11.350 5.790 -3.834 1.00 74.75 87 PRO A C 1
ATOM 744 O O . PRO A 1 87 ? 10.352 5.324 -4.371 1.00 74.75 87 PRO A O 1
ATOM 747 N N . LYS A 1 88 ? 11.660 7.087 -3.940 1.00 69.50 88 LYS A N 1
AT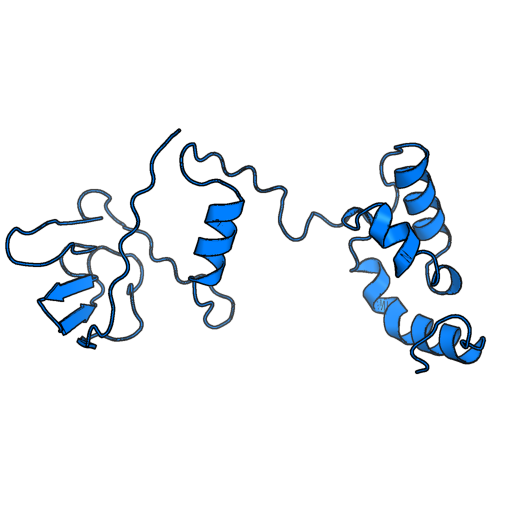OM 748 C CA . LYS A 1 88 ? 10.829 8.042 -4.689 1.00 69.50 88 LYS A CA 1
ATOM 749 C C . LYS A 1 88 ? 10.765 7.756 -6.198 1.00 69.50 88 LYS A C 1
ATOM 751 O O . LYS A 1 88 ? 9.720 7.966 -6.799 1.00 69.50 88 LYS A O 1
ATOM 756 N N . HIS A 1 89 ? 11.851 7.266 -6.802 1.00 75.38 89 HIS A N 1
ATOM 757 C CA . HIS A 1 89 ? 11.881 6.892 -8.220 1.00 75.38 89 HIS A CA 1
ATOM 758 C C . HIS A 1 89 ? 11.041 5.635 -8.448 1.00 75.38 89 HIS A C 1
ATOM 760 O O . HIS A 1 89 ? 10.266 5.587 -9.392 1.00 75.38 89 HIS A O 1
ATOM 766 N N . ALA A 1 90 ? 11.118 4.657 -7.541 1.00 74.44 90 ALA A N 1
ATOM 767 C CA . ALA A 1 90 ? 10.281 3.464 -7.615 1.00 74.44 90 ALA A CA 1
ATOM 768 C C . ALA A 1 90 ? 8.784 3.773 -7.489 1.00 74.44 90 ALA A C 1
ATOM 770 O O . ALA A 1 90 ? 7.993 3.131 -8.166 1.00 74.44 90 ALA A O 1
ATOM 771 N N . ILE A 1 91 ? 8.391 4.770 -6.684 1.00 69.62 91 ILE A N 1
ATOM 772 C CA . ILE A 1 91 ? 6.993 5.232 -6.621 1.00 69.62 91 ILE A CA 1
ATOM 773 C C . ILE A 1 91 ? 6.544 5.796 -7.978 1.00 69.62 91 ILE A C 1
ATOM 775 O O . ILE A 1 91 ? 5.464 5.453 -8.448 1.00 69.62 91 ILE A O 1
ATOM 779 N N . ILE A 1 92 ? 7.372 6.626 -8.621 1.00 69.50 92 ILE A N 1
ATOM 780 C CA . ILE A 1 92 ? 7.073 7.188 -9.949 1.00 69.50 92 ILE A CA 1
ATOM 781 C C . ILE A 1 92 ? 6.955 6.067 -10.991 1.00 69.50 92 ILE A C 1
ATOM 783 O O . ILE A 1 92 ? 5.945 5.983 -11.680 1.00 69.50 92 ILE A O 1
ATOM 787 N N . ILE A 1 93 ? 7.932 5.156 -11.035 1.00 75.69 93 ILE A N 1
ATOM 788 C CA . ILE A 1 93 ? 7.931 4.001 -11.943 1.00 75.69 93 ILE A CA 1
ATOM 789 C C . ILE A 1 93 ? 6.695 3.124 -11.702 1.00 75.69 93 ILE A C 1
ATOM 791 O O . ILE A 1 93 ? 6.030 2.724 -12.650 1.00 75.69 93 ILE A O 1
ATOM 795 N N . ALA A 1 94 ? 6.341 2.854 -10.443 1.00 69.75 94 ALA A N 1
ATOM 796 C CA . ALA A 1 94 ? 5.167 2.054 -10.104 1.00 69.75 94 ALA A CA 1
ATOM 797 C C . ALA A 1 94 ? 3.857 2.697 -10.580 1.00 69.75 94 ALA A C 1
ATOM 799 O O . ALA A 1 94 ? 2.957 1.977 -11.002 1.00 69.75 94 ALA A O 1
ATOM 800 N N . ASN A 1 95 ? 3.755 4.029 -10.550 1.00 64.19 95 ASN A N 1
ATOM 801 C CA . ASN A 1 95 ? 2.587 4.746 -11.065 1.00 64.19 95 ASN A CA 1
ATOM 802 C C . ASN A 1 95 ? 2.464 4.665 -12.595 1.00 64.19 95 ASN A C 1
ATOM 804 O O . ASN A 1 95 ? 1.363 4.814 -13.118 1.00 64.19 95 ASN A O 1
ATOM 808 N N . TRP A 1 96 ? 3.567 4.425 -13.308 1.00 66.56 96 TRP A N 1
ATOM 809 C CA . TRP A 1 96 ? 3.574 4.245 -14.762 1.00 66.56 96 TRP A CA 1
ATOM 810 C C . TRP A 1 96 ? 3.262 2.813 -15.191 1.00 66.56 96 TRP A C 1
ATOM 812 O O . TRP A 1 96 ? 2.833 2.583 -16.321 1.00 66.56 96 TRP A O 1
ATOM 822 N N . ILE A 1 97 ? 3.438 1.838 -14.298 1.00 68.25 97 ILE A N 1
ATOM 823 C CA . ILE A 1 97 ? 3.129 0.447 -14.607 1.00 68.25 97 ILE A CA 1
ATOM 824 C C . ILE A 1 97 ? 1.625 0.224 -14.438 1.00 68.25 97 ILE A C 1
ATOM 826 O O . ILE A 1 97 ? 1.106 0.067 -13.329 1.00 68.25 97 ILE A O 1
ATOM 830 N N . LYS A 1 98 ? 0.911 0.182 -15.566 1.00 57.06 98 LYS A N 1
ATOM 831 C CA . LYS A 1 98 ? -0.501 -0.203 -15.607 1.00 57.06 98 LYS A CA 1
ATOM 832 C C . LYS A 1 98 ? -0.647 -1.633 -15.080 1.00 57.06 98 LYS A C 1
ATOM 834 O O . LYS A 1 98 ? -0.028 -2.564 -15.587 1.00 57.06 98 LYS A O 1
ATOM 839 N N . ARG A 1 99 ? -1.483 -1.816 -14.057 1.00 57.34 99 ARG A N 1
ATOM 840 C CA . ARG A 1 99 ? -1.865 -3.147 -13.566 1.00 57.34 99 ARG A CA 1
ATOM 841 C C . ARG A 1 99 ? -3.111 -3.596 -14.316 1.00 57.34 99 ARG A C 1
ATOM 843 O O . ARG A 1 99 ? -4.162 -2.981 -14.158 1.00 57.34 99 ARG A O 1
ATOM 850 N N . ILE A 1 100 ? -2.992 -4.653 -15.109 1.00 57.31 100 ILE A N 1
ATOM 851 C CA . ILE A 1 100 ? -4.127 -5.316 -15.761 1.00 57.31 100 ILE A CA 1
ATOM 852 C C . ILE A 1 100 ? -4.462 -6.541 -14.907 1.00 57.31 100 ILE A C 1
ATOM 854 O O . ILE A 1 100 ? -3.574 -7.325 -14.578 1.00 57.31 100 ILE A O 1
ATOM 858 N N . ASP A 1 101 ? -5.707 -6.633 -14.432 1.00 58.16 101 ASP A N 1
ATOM 859 C CA . ASP A 1 101 ? -6.203 -7.710 -13.556 1.00 58.16 101 ASP A CA 1
ATOM 860 C C . ASP A 1 101 ? -5.327 -7.993 -12.323 1.00 58.16 101 ASP A C 1
ATOM 862 O O . ASP A 1 101 ? -5.144 -9.123 -11.874 1.00 58.16 101 ASP A O 1
ATOM 866 N N . GLY A 1 102 ? -4.733 -6.936 -11.760 1.00 55.16 102 GLY A N 1
ATOM 867 C CA . GLY A 1 102 ? -3.867 -7.036 -10.586 1.00 55.16 102 GLY A CA 1
ATOM 868 C C . GLY A 1 102 ? -2.477 -7.623 -10.858 1.00 55.16 102 GLY A C 1
ATOM 869 O O . GLY A 1 102 ? -1.644 -7.576 -9.943 1.00 55.16 102 GLY A O 1
ATOM 870 N N . LYS A 1 103 ? -2.185 -8.080 -12.084 1.00 51.22 103 LYS A N 1
ATOM 871 C CA . LYS A 1 103 ? -0.868 -8.565 -12.506 1.00 51.22 103 LYS A CA 1
ATOM 872 C C . LYS A 1 103 ? 0.028 -7.391 -12.906 1.00 51.22 103 LYS A C 1
ATOM 874 O O . LYS A 1 103 ? -0.399 -6.423 -13.534 1.00 51.22 103 LYS A O 1
ATOM 879 N N . LEU A 1 104 ? 1.284 -7.469 -12.477 1.00 56.16 104 LEU A N 1
ATOM 880 C CA . LEU A 1 104 ? 2.348 -6.581 -12.924 1.00 56.16 104 LEU A CA 1
ATOM 881 C C . LEU A 1 104 ? 2.801 -7.063 -14.309 1.00 56.16 104 LEU A C 1
ATOM 883 O O . LEU A 1 104 ? 3.425 -8.119 -14.402 1.00 56.16 104 LEU A O 1
ATOM 887 N N . CYS A 1 105 ? 2.494 -6.315 -15.365 1.00 54.41 105 CYS A N 1
ATOM 888 C CA . CYS A 1 105 ? 2.991 -6.606 -16.709 1.00 54.41 105 CYS A CA 1
ATOM 889 C C . CYS A 1 105 ? 4.341 -5.906 -16.900 1.00 54.41 105 CYS A C 1
ATOM 891 O O . CYS A 1 105 ? 4.432 -4.852 -17.517 1.00 54.41 105 CYS A O 1
ATOM 893 N N . VAL A 1 106 ? 5.392 -6.456 -16.290 1.00 60.59 106 VAL A N 1
ATOM 894 C CA . VAL A 1 106 ? 6.777 -6.117 -16.636 1.00 60.59 106 VAL A CA 1
ATOM 895 C C . VAL A 1 106 ? 7.359 -7.368 -17.254 1.00 60.59 106 VAL A C 1
ATOM 897 O O . VAL A 1 106 ? 7.636 -8.340 -16.551 1.00 60.59 106 VAL A O 1
ATOM 900 N N . SER A 1 107 ? 7.490 -7.352 -18.572 1.00 68.44 107 SER A N 1
ATOM 901 C CA . SER A 1 107 ? 8.053 -8.478 -19.291 1.00 68.44 107 SER A CA 1
ATOM 902 C C . SER A 1 107 ? 9.562 -8.548 -19.049 1.00 68.44 107 SER A C 1
ATOM 904 O O . SER A 1 107 ? 10.270 -7.545 -19.190 1.00 68.44 107 SER A O 1
ATOM 906 N N . ARG A 1 108 ? 10.066 -9.713 -18.631 1.00 75.94 108 ARG A N 1
ATOM 907 C CA . ARG A 1 108 ? 11.506 -9.935 -18.441 1.00 75.94 108 ARG A CA 1
ATOM 908 C C . ARG A 1 108 ? 12.143 -10.292 -19.777 1.00 75.94 108 ARG A C 1
ATOM 910 O O . ARG A 1 108 ? 11.530 -10.965 -20.601 1.00 75.94 108 ARG A O 1
ATOM 917 N N . VAL A 1 109 ? 13.391 -9.873 -19.975 1.00 76.62 109 VAL A N 1
ATOM 918 C CA . VAL A 1 109 ? 14.175 -10.340 -21.121 1.00 76.62 109 VAL A CA 1
ATOM 919 C C . VAL A 1 109 ? 14.669 -11.759 -20.837 1.00 76.62 109 VAL A C 1
ATOM 921 O O . VAL A 1 109 ? 15.265 -12.007 -19.787 1.00 76.62 109 VAL A O 1
ATOM 924 N N . SER A 1 110 ? 14.440 -12.698 -21.755 1.00 75.88 110 SER A N 1
ATOM 925 C CA . SER A 1 110 ? 14.888 -14.086 -21.578 1.00 75.88 110 SER A CA 1
ATOM 926 C C . SER A 1 110 ? 16.386 -14.261 -21.856 1.00 75.88 110 SER A C 1
ATOM 928 O O . SER A 1 110 ? 17.020 -15.158 -21.311 1.00 75.88 110 SER A O 1
ATOM 930 N N . ASN A 1 111 ? 16.970 -13.385 -22.680 1.00 78.81 111 ASN A N 1
ATOM 931 C CA . ASN A 1 111 ? 18.409 -13.294 -22.922 1.00 78.81 111 ASN A CA 1
ATOM 932 C C . ASN A 1 111 ? 18.851 -11.828 -22.834 1.00 78.81 111 ASN A C 1
ATOM 934 O O . ASN A 1 111 ? 18.438 -11.001 -23.645 1.00 78.81 111 ASN A O 1
ATOM 938 N N . HIS A 1 112 ? 19.728 -11.508 -21.881 1.00 80.62 112 HIS A N 1
ATOM 939 C CA . HIS A 1 112 ? 20.194 -10.139 -21.650 1.00 80.62 112 HIS A CA 1
ATOM 940 C C . HIS A 1 112 ? 20.935 -9.527 -22.852 1.00 80.62 112 HIS A C 1
ATOM 942 O O . HIS A 1 112 ? 20.976 -8.306 -22.977 1.00 80.62 112 HIS A O 1
ATOM 948 N N . GLN A 1 113 ? 21.485 -10.344 -23.759 1.00 82.31 113 GLN A N 1
ATOM 949 C CA . GLN A 1 113 ? 22.105 -9.869 -25.004 1.00 82.31 113 GLN A CA 1
ATOM 950 C C . GLN A 1 113 ? 21.094 -9.265 -25.988 1.00 82.31 113 GLN A C 1
ATOM 952 O O . GLN A 1 113 ? 21.491 -8.587 -26.930 1.00 82.31 113 GLN A O 1
ATOM 957 N N . HIS A 1 114 ? 19.801 -9.507 -25.772 1.00 82.31 114 HIS A N 1
ATOM 958 C CA . HIS A 1 114 ? 18.713 -9.013 -26.609 1.00 82.31 114 HIS A CA 1
ATOM 959 C C . HIS A 1 114 ? 17.859 -7.968 -25.883 1.00 82.31 114 HIS A C 1
ATOM 961 O O . HIS A 1 114 ? 16.743 -7.707 -26.303 1.00 82.31 114 HIS A O 1
ATOM 967 N N . ALA A 1 115 ? 18.335 -7.384 -24.778 1.00 83.12 115 ALA A N 1
ATOM 968 C CA . ALA A 1 115 ? 17.525 -6.453 -23.992 1.00 83.12 115 ALA A CA 1
ATOM 969 C C . ALA A 1 115 ? 17.234 -5.152 -24.751 1.00 83.12 115 ALA A C 1
ATOM 971 O O . ALA A 1 115 ? 16.078 -4.749 -24.863 1.00 83.12 115 ALA A O 1
ATOM 972 N N . VAL A 1 116 ? 18.274 -4.515 -25.290 1.00 86.44 116 VAL A N 1
ATOM 973 C CA . VAL A 1 116 ? 18.169 -3.233 -25.992 1.00 86.44 116 VAL A CA 1
ATOM 974 C C . VAL A 1 116 ? 19.092 -3.242 -27.201 1.00 86.44 116 VAL A C 1
ATOM 976 O O . VAL A 1 116 ? 20.252 -3.640 -27.091 1.00 86.44 116 VAL A O 1
ATOM 979 N N . TYR A 1 117 ? 18.580 -2.769 -28.331 1.00 81.62 117 TYR A N 1
ATOM 980 C CA . TYR A 1 117 ? 19.355 -2.498 -29.533 1.00 81.62 117 TYR A CA 1
ATOM 981 C C . TYR A 1 117 ? 19.253 -1.022 -29.888 1.00 81.62 117 TYR A C 1
ATOM 983 O O . TYR A 1 117 ? 18.183 -0.425 -29.800 1.00 81.62 117 TYR A O 1
ATOM 991 N N . ASP A 1 118 ? 20.369 -0.451 -30.319 1.00 77.50 118 ASP A N 1
ATOM 992 C CA . ASP A 1 118 ? 20.429 0.904 -30.851 1.00 77.50 118 ASP A CA 1
ATOM 993 C C . ASP A 1 118 ? 20.867 0.815 -32.314 1.00 77.50 118 ASP A C 1
ATOM 995 O O . ASP A 1 118 ? 21.948 0.305 -32.624 1.00 77.50 118 ASP A O 1
ATOM 999 N N . TYR A 1 119 ? 19.991 1.231 -33.224 1.00 75.69 119 TYR A N 1
ATOM 1000 C CA . TYR A 1 119 ? 20.249 1.212 -34.659 1.00 75.69 119 TYR A CA 1
ATOM 1001 C C . TYR A 1 119 ? 20.358 2.652 -35.140 1.00 75.69 119 TYR A C 1
ATOM 1003 O O . TYR A 1 119 ? 19.431 3.414 -34.958 1.00 75.69 119 TYR A O 1
ATOM 1011 N N . ALA A 1 120 ? 21.418 3.023 -35.858 1.00 71.56 120 ALA A N 1
ATOM 1012 C CA . ALA A 1 120 ? 21.661 4.423 -36.244 1.00 71.56 120 ALA A CA 1
ATOM 1013 C C . ALA A 1 120 ? 20.492 5.145 -36.965 1.00 71.56 120 ALA A C 1
ATOM 1015 O O . ALA A 1 120 ? 20.443 6.372 -36.957 1.00 71.56 120 ALA A O 1
ATOM 1016 N N . ASN A 1 121 ? 19.568 4.397 -37.584 1.00 71.75 121 ASN A N 1
ATOM 1017 C CA . ASN A 1 121 ? 18.438 4.932 -38.352 1.00 71.75 121 ASN A CA 1
ATOM 1018 C C . ASN A 1 121 ? 17.057 4.677 -37.718 1.00 71.75 121 ASN A C 1
ATOM 1020 O O . ASN A 1 121 ? 16.062 5.167 -38.246 1.00 71.75 121 ASN A O 1
ATOM 1024 N N . ASN A 1 122 ? 16.982 3.914 -36.625 1.00 66.06 122 ASN A N 1
ATOM 1025 C CA . ASN A 1 122 ? 15.742 3.636 -35.899 1.00 66.06 122 ASN A CA 1
ATOM 1026 C C . ASN A 1 122 ? 15.949 4.042 -34.431 1.00 66.06 122 ASN A C 1
ATOM 1028 O O . ASN A 1 122 ? 17.079 4.140 -33.978 1.00 66.06 122 ASN A O 1
ATOM 1032 N N . GLY A 1 123 ? 14.900 4.329 -33.664 1.00 72.38 123 GLY A N 1
ATOM 1033 C CA . GLY A 1 123 ? 15.096 4.655 -32.245 1.00 72.38 123 GLY A CA 1
ATOM 1034 C C . GLY A 1 123 ? 15.703 3.488 -31.449 1.00 72.38 123 GLY A C 1
ATOM 1035 O O . GLY A 1 123 ? 16.022 2.430 -31.991 1.00 72.38 123 GLY A O 1
ATOM 1036 N N . ALA A 1 124 ? 15.787 3.635 -30.127 1.00 78.38 124 ALA A N 1
ATOM 1037 C CA . ALA A 1 124 ? 16.088 2.493 -29.268 1.00 78.38 124 ALA A CA 1
ATOM 1038 C C . ALA A 1 124 ? 15.009 1.407 -29.439 1.00 78.38 124 ALA A C 1
ATOM 1040 O O . ALA A 1 124 ? 13.811 1.681 -29.320 1.00 78.38 124 ALA A O 1
ATOM 1041 N N . HIS A 1 125 ? 15.435 0.179 -29.725 1.00 86.56 125 HIS A N 1
ATOM 1042 C CA . HIS A 1 125 ? 14.581 -1.001 -29.747 1.00 86.56 125 HIS A CA 1
ATOM 1043 C C . HIS A 1 125 ? 14.731 -1.754 -28.429 1.00 86.56 125 HIS A C 1
ATOM 1045 O O . HIS A 1 125 ? 15.841 -1.902 -27.915 1.00 86.56 125 HIS A O 1
ATOM 1051 N N . PHE A 1 126 ? 13.632 -2.303 -27.923 1.00 88.56 126 PHE A N 1
ATOM 1052 C CA . PHE A 1 126 ? 13.678 -3.308 -26.864 1.00 88.56 126 PHE A CA 1
ATOM 1053 C C . PHE A 1 126 ? 13.452 -4.675 -27.496 1.00 88.56 126 PHE A C 1
ATOM 1055 O O . PHE A 1 126 ? 12.515 -4.843 -28.278 1.00 88.56 126 PHE A O 1
ATOM 1062 N N . GLY 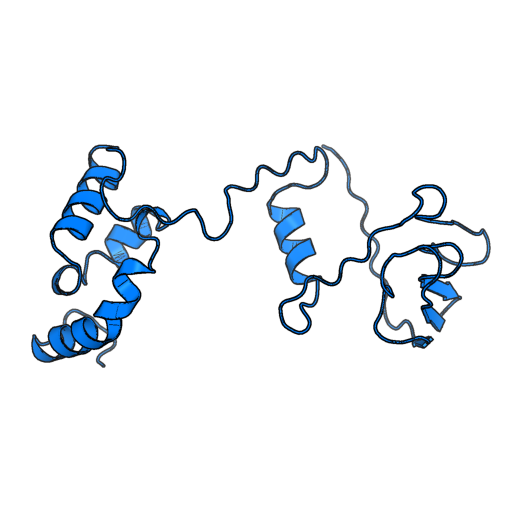A 1 127 ? 14.300 -5.652 -27.184 1.00 86.19 127 GLY A N 1
ATOM 1063 C CA . GLY A 1 127 ? 14.209 -6.963 -27.823 1.00 86.19 127 GLY A CA 1
ATOM 1064 C C . GLY A 1 127 ? 14.756 -6.961 -29.248 1.00 86.19 127 GLY A C 1
ATOM 1065 O O . GLY A 1 127 ? 14.993 -5.909 -29.842 1.00 86.19 127 GLY A O 1
ATOM 1066 N N . GLN A 1 128 ? 14.916 -8.143 -29.843 1.00 83.88 128 GLN A N 1
ATOM 1067 C CA . GLN A 1 128 ? 15.338 -8.260 -31.242 1.00 83.88 128 GLN A CA 1
ATOM 1068 C C . GLN A 1 128 ? 14.308 -7.650 -32.209 1.00 83.88 128 GLN A C 1
ATOM 1070 O O . GLN A 1 128 ? 14.669 -7.277 -33.323 1.00 83.88 128 GLN A O 1
ATOM 1075 N N . SER A 1 129 ? 13.040 -7.527 -31.799 1.00 83.75 129 SER A N 1
ATOM 1076 C CA . SER A 1 129 ? 11.975 -6.769 -32.484 1.00 83.75 129 SER A CA 1
ATOM 1077 C C . SER A 1 129 ? 10.747 -6.573 -31.578 1.00 83.75 129 SER A C 1
ATOM 1079 O O . SER A 1 129 ? 9.618 -6.489 -32.070 1.00 83.75 129 SER A O 1
ATOM 1081 N N . ASP A 1 130 ? 10.935 -6.577 -30.255 1.00 88.44 130 ASP A N 1
ATOM 1082 C CA . ASP A 1 130 ? 9.814 -6.651 -29.315 1.00 88.44 130 ASP A CA 1
ATOM 1083 C C . ASP A 1 130 ? 9.127 -5.303 -29.125 1.00 88.44 130 ASP A C 1
ATOM 1085 O O . ASP A 1 130 ? 7.909 -5.244 -29.003 1.00 88.44 130 ASP A O 1
ATOM 1089 N N . LEU A 1 131 ? 9.887 -4.213 -29.163 1.00 90.00 131 LEU A N 1
ATOM 1090 C CA . LEU A 1 131 ? 9.380 -2.855 -29.286 1.00 90.00 131 LEU A CA 1
ATOM 1091 C C . LEU A 1 131 ? 10.304 -2.078 -30.215 1.00 90.00 131 LEU A C 1
ATOM 1093 O O . LEU A 1 131 ? 11.476 -1.871 -29.911 1.00 90.00 131 LEU A O 1
ATOM 1097 N N . VAL A 1 132 ? 9.760 -1.657 -31.348 1.00 89.44 132 VAL A N 1
ATOM 1098 C CA . VAL A 1 132 ? 10.465 -0.949 -32.413 1.00 89.44 132 VAL A CA 1
ATOM 1099 C C . VAL A 1 132 ? 9.817 0.413 -32.589 1.00 89.44 132 VAL A C 1
ATOM 1101 O O . VAL A 1 132 ? 8.604 0.493 -32.776 1.00 89.44 132 VAL A O 1
ATOM 1104 N N . LEU A 1 133 ? 10.623 1.473 -32.561 1.00 87.81 133 LEU A N 1
ATOM 1105 C CA . LEU A 1 133 ? 10.181 2.841 -32.822 1.00 87.81 133 LEU A CA 1
ATOM 1106 C C . LEU A 1 133 ? 10.785 3.312 -34.147 1.00 87.81 133 LEU A C 1
ATOM 1108 O O . LEU A 1 133 ? 12.005 3.410 -34.290 1.00 87.81 133 LEU A O 1
ATOM 1112 N N . ASN A 1 134 ? 9.925 3.602 -35.120 1.00 84.88 134 ASN A N 1
ATOM 1113 C CA . ASN A 1 134 ? 10.303 4.088 -36.440 1.00 84.88 134 ASN A CA 1
ATOM 1114 C C . ASN A 1 134 ? 9.539 5.381 -36.751 1.00 84.88 134 ASN A C 1
ATOM 1116 O O . ASN A 1 134 ? 8.362 5.355 -37.128 1.00 84.88 134 ASN A O 1
ATOM 1120 N N . ASN A 1 135 ? 10.229 6.516 -36.617 1.00 83.75 135 ASN A N 1
ATOM 1121 C CA . ASN A 1 135 ? 9.645 7.850 -36.744 1.00 83.75 135 ASN A CA 1
ATOM 1122 C C . ASN A 1 135 ? 8.416 8.003 -35.827 1.00 83.75 135 ASN A C 1
ATOM 1124 O O . ASN A 1 135 ? 8.553 7.936 -34.610 1.00 83.75 135 ASN A O 1
ATOM 1128 N N . ASN A 1 136 ? 7.220 8.150 -36.405 1.00 88.56 136 ASN A N 1
ATOM 1129 C CA . ASN A 1 136 ? 5.967 8.328 -35.663 1.00 88.56 136 ASN A CA 1
ATOM 1130 C C . ASN A 1 136 ? 5.161 7.026 -35.522 1.00 88.56 136 ASN A C 1
ATOM 1132 O O . ASN A 1 136 ? 4.023 7.049 -35.051 1.00 88.56 136 ASN A O 1
ATOM 1136 N N . ASN A 1 137 ? 5.719 5.897 -35.961 1.00 89.00 137 ASN A N 1
ATOM 1137 C CA . ASN A 1 137 ? 5.088 4.589 -35.875 1.00 89.00 137 ASN A CA 1
ATOM 1138 C C . ASN A 1 137 ? 5.879 3.695 -34.924 1.00 89.00 137 ASN A C 1
ATOM 1140 O O . ASN A 1 137 ? 7.109 3.682 -34.930 1.00 89.00 137 ASN A O 1
ATOM 1144 N N . GLY A 1 138 ? 5.159 2.911 -34.140 1.00 89.94 138 GLY A N 1
ATOM 1145 C CA . GLY A 1 138 ? 5.721 1.871 -33.306 1.00 89.94 138 GLY A CA 1
ATOM 1146 C C . GLY A 1 138 ? 5.151 0.510 -33.670 1.00 89.94 138 GLY A C 1
ATOM 1147 O O . GLY A 1 138 ? 3.983 0.401 -34.050 1.00 89.94 138 GLY A O 1
ATOM 1148 N N . ALA A 1 139 ? 5.979 -0.519 -33.539 1.00 90.62 139 ALA A N 1
ATOM 1149 C CA . ALA A 1 139 ? 5.569 -1.911 -33.628 1.00 90.62 139 ALA A CA 1
ATOM 1150 C C . ALA A 1 139 ? 5.972 -2.639 -32.345 1.00 90.62 139 ALA A C 1
ATOM 1152 O O . ALA A 1 139 ? 7.058 -2.406 -31.814 1.00 90.62 139 ALA A O 1
ATOM 1153 N N . CYS A 1 140 ? 5.108 -3.517 -31.850 1.00 89.94 140 CYS A N 1
ATOM 1154 C CA . CYS A 1 140 ? 5.395 -4.366 -30.705 1.00 89.94 140 CYS A CA 1
ATOM 1155 C C . CYS A 1 140 ? 5.071 -5.816 -31.050 1.00 89.94 140 CYS A C 1
ATOM 1157 O O . CYS A 1 140 ? 3.984 -6.132 -31.521 1.00 89.94 140 CYS A O 1
ATOM 1159 N N . ASN A 1 141 ? 6.039 -6.699 -30.846 1.00 88.88 141 ASN A N 1
ATOM 1160 C CA . ASN A 1 141 ? 5.889 -8.131 -31.060 1.00 88.88 141 ASN A CA 1
ATOM 1161 C C . ASN A 1 141 ? 6.487 -8.866 -29.861 1.00 88.88 141 ASN A C 1
ATOM 1163 O O . ASN A 1 141 ? 7.200 -8.282 -29.053 1.00 88.88 141 ASN A O 1
ATOM 1167 N N . LYS A 1 142 ? 6.227 -10.163 -29.739 1.00 88.69 142 LYS A N 1
ATOM 1168 C CA . LYS A 1 142 ? 6.853 -10.986 -28.703 1.00 88.69 142 LYS A CA 1
ATOM 1169 C C . LYS A 1 142 ? 7.914 -11.873 -29.345 1.00 88.69 142 LYS A C 1
ATOM 1171 O O . LYS A 1 142 ? 7.571 -12.844 -30.016 1.00 88.69 142 LYS A O 1
ATOM 1176 N N . TYR A 1 143 ? 9.188 -11.577 -29.093 1.00 86.69 143 TYR A N 1
ATOM 1177 C CA . TYR A 1 143 ? 10.344 -12.353 -29.553 1.00 86.69 143 TYR A CA 1
ATOM 1178 C C . TYR A 1 143 ? 11.334 -12.651 -28.418 1.00 86.69 143 TYR A C 1
ATOM 1180 O O . TYR A 1 143 ? 11.476 -13.807 -28.020 1.00 86.69 143 TYR A O 1
ATOM 1188 N N . SER A 1 144 ? 12.024 -11.632 -27.907 1.00 86.19 144 SER A N 1
ATOM 1189 C CA . SER A 1 144 ? 13.096 -11.727 -26.904 1.00 86.19 144 SER A CA 1
ATOM 1190 C C . SER A 1 144 ? 12.625 -11.545 -25.459 1.00 86.19 144 SER A C 1
ATOM 1192 O O . SER A 1 144 ? 13.354 -11.877 -24.524 1.00 86.19 144 SER A O 1
ATOM 1194 N N . TYR A 1 145 ? 11.435 -10.993 -25.266 1.00 85.81 145 TYR A N 1
ATOM 1195 C CA . TYR A 1 145 ? 10.815 -10.789 -23.965 1.00 85.81 145 TYR A CA 1
ATOM 1196 C C . TYR A 1 145 ? 9.869 -11.961 -23.632 1.00 85.81 145 TYR A C 1
ATOM 1198 O O . TYR A 1 145 ? 9.384 -12.661 -24.527 1.00 85.81 145 TYR A O 1
ATOM 1206 N N . GLU A 1 146 ? 9.649 -12.243 -22.344 1.00 85.25 146 GLU A N 1
ATOM 1207 C CA . GLU A 1 146 ? 8.789 -13.348 -21.876 1.00 85.25 146 GLU A CA 1
ATOM 1208 C C . GLU A 1 146 ? 7.320 -13.148 -22.282 1.00 85.25 146 GLU A C 1
ATOM 1210 O O . GLU A 1 146 ? 6.692 -14.067 -22.805 1.00 85.25 146 GLU A O 1
ATOM 1215 N N . ASP A 1 147 ? 6.834 -11.922 -22.125 1.00 82.44 147 ASP A N 1
ATOM 1216 C CA . ASP A 1 147 ? 5.521 -11.410 -22.520 1.00 82.44 147 ASP A CA 1
ATOM 1217 C C . ASP A 1 147 ? 5.666 -10.257 -23.539 1.00 82.44 147 ASP A C 1
ATOM 1219 O O . ASP A 1 147 ? 6.724 -9.622 -23.622 1.00 82.44 147 ASP A O 1
ATOM 1223 N N . SER A 1 148 ? 4.601 -9.939 -24.286 1.00 83.31 148 SER A N 1
ATOM 1224 C CA . SER A 1 148 ? 4.557 -8.725 -25.118 1.00 83.31 148 SER A CA 1
ATOM 1225 C C . SER A 1 148 ? 4.760 -7.470 -24.264 1.00 83.31 148 SER A C 1
ATOM 1227 O O . SER A 1 148 ? 4.221 -7.366 -23.162 1.00 83.31 148 SER A O 1
ATOM 1229 N N . ILE A 1 149 ? 5.530 -6.503 -24.771 1.00 82.19 149 ILE A N 1
ATOM 1230 C CA . ILE A 1 149 ? 5.828 -5.255 -24.045 1.00 82.19 149 ILE A CA 1
ATOM 1231 C C . ILE A 1 149 ? 4.599 -4.332 -24.002 1.00 82.19 149 ILE A C 1
ATOM 1233 O O . ILE A 1 149 ? 4.380 -3.637 -23.011 1.00 82.19 149 ILE A O 1
ATOM 1237 N N . LEU A 1 150 ? 3.791 -4.345 -25.063 1.00 82.94 150 LEU A N 1
ATOM 1238 C CA . LEU A 1 150 ? 2.524 -3.631 -25.179 1.00 82.94 150 LEU A CA 1
ATOM 1239 C C . LEU A 1 150 ? 1.411 -4.604 -25.578 1.00 82.94 150 LEU A C 1
ATOM 1241 O O . LEU A 1 150 ? 1.657 -5.615 -26.234 1.00 82.94 150 LEU A O 1
ATOM 1245 N N . ASP A 1 151 ? 0.171 -4.236 -25.265 1.00 81.81 151 ASP A N 1
ATOM 1246 C CA . ASP A 1 151 ? -1.025 -5.003 -25.648 1.00 81.81 151 ASP A CA 1
ATOM 1247 C C . ASP A 1 151 ? -1.468 -4.749 -27.105 1.00 81.81 151 ASP A C 1
ATOM 1249 O O . ASP A 1 151 ? -2.532 -5.197 -27.530 1.00 81.81 151 ASP A O 1
ATOM 1253 N N . THR A 1 152 ? -0.690 -3.986 -27.876 1.00 81.88 152 THR A N 1
ATOM 1254 C CA . THR A 1 152 ? -0.980 -3.650 -29.275 1.00 81.88 152 THR A CA 1
ATOM 1255 C C . THR A 1 152 ? 0.231 -3.913 -30.148 1.00 81.88 152 THR A C 1
ATOM 1257 O O . THR A 1 152 ? 1.346 -3.571 -29.769 1.00 81.88 152 THR A O 1
ATOM 1260 N N . ASN A 1 153 ? 0.008 -4.451 -31.347 1.00 87.69 153 ASN A N 1
ATOM 1261 C CA . ASN A 1 153 ? 1.101 -4.790 -32.256 1.00 87.69 153 ASN A CA 1
ATOM 1262 C C . ASN A 1 153 ? 1.622 -3.591 -33.052 1.00 87.69 153 ASN A C 1
ATOM 1264 O O . ASN A 1 153 ? 2.774 -3.585 -33.466 1.00 87.69 153 ASN A O 1
ATOM 1268 N N . ASN A 1 154 ? 0.780 -2.583 -33.283 1.00 91.00 154 ASN A N 1
ATOM 1269 C CA . ASN A 1 154 ? 1.148 -1.353 -33.977 1.00 91.00 154 ASN A CA 1
ATOM 1270 C C . ASN A 1 154 ? 0.525 -0.162 -33.251 1.00 91.00 154 ASN A C 1
ATOM 1272 O O . ASN A 1 154 ? -0.605 -0.245 -32.763 1.00 91.00 154 ASN A O 1
ATOM 1276 N N . PHE A 1 155 ? 1.239 0.952 -33.192 1.00 88.25 155 PHE A N 1
ATOM 1277 C CA . PHE A 1 155 ? 0.758 2.172 -32.555 1.00 88.25 155 PHE A CA 1
ATOM 1278 C C . PHE A 1 155 ? 1.366 3.411 -33.210 1.00 88.25 155 PHE A C 1
ATOM 1280 O O . PHE A 1 155 ? 2.391 3.338 -33.888 1.00 88.25 155 PHE A O 1
ATOM 1287 N N . ARG A 1 156 ? 0.713 4.560 -33.021 1.00 90.50 156 ARG A N 1
ATOM 1288 C CA . ARG A 1 156 ? 1.290 5.862 -33.357 1.00 90.50 156 ARG A CA 1
ATOM 1289 C C . ARG A 1 156 ? 1.915 6.465 -32.118 1.00 90.50 156 ARG A C 1
ATOM 1291 O O . ARG A 1 156 ? 1.364 6.361 -31.027 1.00 90.50 156 ARG A O 1
ATOM 1298 N N . ILE A 1 157 ? 3.066 7.080 -32.314 1.00 86.06 157 ILE A N 1
ATOM 1299 C CA . ILE A 1 157 ? 3.793 7.770 -31.264 1.00 86.06 157 ILE A CA 1
ATOM 1300 C C . ILE A 1 157 ? 3.328 9.224 -31.284 1.00 86.06 157 ILE A C 1
ATOM 1302 O O . ILE A 1 157 ? 3.538 9.925 -32.273 1.00 86.06 157 ILE A O 1
ATOM 1306 N N . GLU A 1 158 ? 2.670 9.652 -30.210 1.00 86.38 158 GLU A N 1
ATOM 1307 C CA . GLU A 1 158 ? 2.243 11.046 -30.026 1.00 86.38 158 GLU A CA 1
ATOM 1308 C C . GLU A 1 158 ? 3.289 11.845 -29.241 1.00 86.38 158 GLU A C 1
ATOM 1310 O O . GLU A 1 158 ? 3.580 12.989 -29.581 1.00 86.38 158 GLU A O 1
ATOM 1315 N N . GLU A 1 159 ? 3.901 11.217 -28.235 1.00 82.31 159 GLU A N 1
ATOM 1316 C CA . GLU A 1 159 ? 4.875 11.833 -27.338 1.00 82.31 159 GLU A CA 1
ATOM 1317 C C . GLU A 1 159 ? 5.909 10.792 -26.874 1.00 82.31 159 GLU A C 1
ATOM 1319 O O . GLU A 1 159 ? 5.577 9.623 -26.664 1.00 82.31 159 GLU A O 1
ATOM 1324 N N . ILE A 1 160 ? 7.171 11.213 -26.724 1.00 78.25 160 ILE A N 1
ATOM 1325 C CA . ILE A 1 160 ? 8.246 10.426 -26.102 1.00 78.25 160 ILE A CA 1
ATOM 1326 C C . ILE A 1 160 ? 8.901 11.291 -25.029 1.00 78.25 160 ILE A C 1
ATOM 1328 O O . ILE A 1 160 ? 9.384 12.384 -25.324 1.00 78.25 160 ILE A O 1
ATOM 1332 N N . GLU A 1 161 ? 8.997 10.765 -23.811 1.00 77.88 161 GLU A N 1
ATOM 1333 C CA . GLU A 1 161 ? 9.740 11.395 -22.722 1.00 77.88 161 GLU A CA 1
ATOM 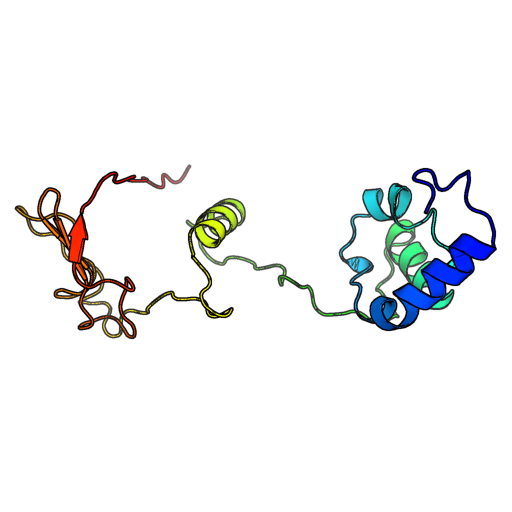1334 C C . GLU A 1 161 ? 11.028 10.606 -22.436 1.00 77.88 161 GLU A C 1
ATOM 1336 O O . GLU A 1 161 ? 10.998 9.393 -22.218 1.00 77.88 161 GLU A O 1
ATOM 1341 N N . VAL A 1 162 ? 12.180 11.286 -22.463 1.00 77.19 162 VAL A N 1
ATOM 1342 C CA . VAL A 1 162 ? 13.498 10.678 -22.218 1.00 77.19 162 VAL A CA 1
ATOM 1343 C C . VAL A 1 162 ? 14.091 11.250 -20.942 1.00 77.19 162 VAL A C 1
ATOM 1345 O O . VAL A 1 162 ? 14.316 12.454 -20.826 1.00 77.19 162 VAL A O 1
ATOM 1348 N N . PHE A 1 163 ? 14.418 10.372 -19.997 1.00 71.69 163 PHE A N 1
ATOM 1349 C CA . PHE A 1 163 ? 15.018 10.763 -18.727 1.00 71.69 163 PHE A CA 1
ATOM 1350 C C . PHE A 1 163 ? 16.469 10.310 -18.640 1.00 71.69 163 PHE A C 1
ATOM 1352 O O . PHE A 1 163 ? 16.788 9.138 -18.837 1.00 71.69 163 PHE A O 1
ATOM 1359 N N . LYS A 1 164 ? 17.351 11.234 -18.252 1.00 76.06 164 LYS A N 1
ATOM 1360 C CA . LYS A 1 164 ? 18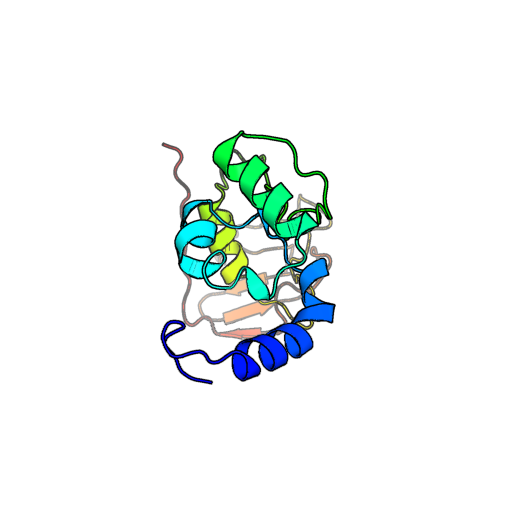.718 10.913 -17.844 1.00 76.06 164 LYS A CA 1
ATOM 1361 C C . LYS A 1 164 ? 18.789 10.875 -16.324 1.00 76.06 164 LYS A C 1
ATOM 1363 O O . LYS A 1 164 ? 18.557 11.887 -15.664 1.00 76.06 164 LYS A O 1
ATOM 1368 N N . ILE A 1 165 ? 19.158 9.726 -15.768 1.00 71.50 165 ILE A N 1
ATOM 1369 C CA . ILE A 1 165 ? 19.469 9.629 -14.342 1.00 71.50 165 ILE A CA 1
ATOM 1370 C C . ILE A 1 165 ? 20.927 10.056 -14.157 1.00 71.50 165 ILE A C 1
ATOM 1372 O O . ILE A 1 165 ? 21.829 9.462 -14.741 1.00 71.50 165 ILE A O 1
ATOM 1376 N N . VAL A 1 166 ? 21.148 11.117 -13.380 1.00 76.94 166 VAL A N 1
ATOM 1377 C CA . VAL A 1 166 ? 22.484 11.631 -13.050 1.00 76.94 166 VAL A CA 1
ATOM 1378 C C . VAL A 1 166 ? 22.739 11.364 -11.572 1.00 76.94 166 VAL A C 1
ATOM 1380 O O . VAL A 1 166 ? 21.959 11.797 -10.718 1.00 76.94 166 VAL A O 1
ATOM 1383 N N . GLU A 1 167 ? 23.804 10.626 -11.275 1.00 73.06 167 GLU A N 1
ATOM 1384 C CA . GLU A 1 167 ? 24.286 10.465 -9.904 1.00 73.06 167 GLU A CA 1
ATOM 1385 C C . GLU A 1 167 ? 24.885 11.792 -9.414 1.00 73.06 167 GLU A C 1
ATOM 1387 O O . GLU A 1 167 ? 25.514 12.520 -10.183 1.00 73.06 167 GLU A O 1
ATOM 1392 N N . LYS A 1 168 ? 24.610 12.139 -8.154 1.00 55.09 168 LYS A N 1
ATOM 1393 C CA . LYS A 1 168 ? 25.158 13.326 -7.487 1.00 55.09 168 LYS A CA 1
ATOM 1394 C C . LYS A 1 168 ? 26.313 12.925 -6.595 1.00 55.09 168 LYS A C 1
ATOM 1396 O O . LYS A 1 168 ? 26.131 11.896 -5.906 1.00 55.09 168 LYS A O 1
#

Foldseek 3Di:
DDPDLVPDDPVNLVVVLVVCVVVLLVDQLVVDDPVCCVPPVVSSVSSDDPLQVVQSCCCSPVVDDRPPNRPQDPDHVPPPPDPQQDPVNVVVVVVVQDQDPNDGPDWAFPDPVQQWDPDPQWHIAGGVQQWTGHPQKIAHDDDRTPDRPDPDGIDGHPDDDDDDRDDD

Radius of gyration: 24.99 Å; chains: 1; bounding box: 50×30×64 Å

Secondary structure (DSSP, 8-state):
--SSGGG--HHHHHHHHHHHTTTGGG--GGGS-HHHIIIIIGGGGGGS-HHHHHHHHHHHHH-PPP-S--PPPSS-------SS--HHHHHHHHHHS-EETTEE--PPBSSGGGSEEEETTEEEEETTTTEEEETTEEEE--SSBSS-SSS-SEEE------------